Protein AF-A0A2I0VL45-F1 (afdb_monomer_lite)

Radius of gyration: 12.1 Å; chains: 1; bounding box: 29×24×28 Å

Sequence (89 aa):
MGWRADGGLWLLVRGGGLYLSKGTGINEEFEEVPVQSRGFGILDVGYRSKDEAWAAGGSGILLRTTNGGKTWARDKAADNIAANLYSVK

Structure (mmCIF, N/CA/C/O backbone):
data_AF-A0A2I0VL45-F1
#
_entry.id   AF-A0A2I0VL45-F1
#
loop_
_atom_site.group_PDB
_atom_site.id
_atom_site.type_symbol
_atom_site.label_atom_id
_atom_site.label_alt_id
_atom_site.label_comp_id
_atom_site.label_asym_id
_atom_site.label_entity_id
_atom_site.label_seq_id
_atom_site.pdbx_PDB_ins_code
_atom_site.Cartn_x
_atom_site.Cartn_y
_atom_site.Cartn_z
_atom_site.occupancy
_atom_site.B_iso_or_equiv
_atom_site.auth_seq_id
_atom_site.auth_comp_id
_atom_site.auth_asym_id
_atom_site.auth_atom_id
_atom_site.pdbx_PDB_model_num
ATOM 1 N N . MET A 1 1 ? -5.305 7.056 -2.319 1.00 92.62 1 MET A N 1
ATOM 2 C CA . MET A 1 1 ? -6.012 6.762 -1.057 1.00 92.62 1 MET A CA 1
ATOM 3 C C . MET A 1 1 ? -6.991 5.638 -1.315 1.00 92.62 1 MET A C 1
ATOM 5 O O . MET A 1 1 ? -7.401 5.478 -2.460 1.00 92.62 1 MET A O 1
ATOM 9 N N . GLY A 1 2 ? -7.388 4.912 -0.280 1.00 96.12 2 GLY A N 1
ATOM 10 C CA . GLY A 1 2 ? -8.361 3.833 -0.391 1.00 96.12 2 GLY A CA 1
ATOM 11 C C . GLY A 1 2 ? -8.696 3.246 0.972 1.00 96.12 2 GLY A C 1
ATOM 12 O O . GLY A 1 2 ? -8.323 3.805 2.004 1.00 96.12 2 GLY A O 1
ATOM 13 N N . TRP A 1 3 ? -9.407 2.123 0.966 1.00 97.06 3 TRP A N 1
ATOM 14 C CA . TRP A 1 3 ? -9.847 1.452 2.185 1.00 97.06 3 TRP A CA 1
ATOM 15 C C . TRP A 1 3 ? -8.858 0.375 2.626 1.00 97.06 3 TRP A C 1
ATOM 17 O O . TRP A 1 3 ? -8.327 -0.387 1.816 1.00 97.06 3 TRP A O 1
ATOM 27 N N . ARG A 1 4 ? -8.640 0.301 3.936 1.00 96.94 4 ARG A N 1
ATOM 28 C CA . ARG A 1 4 ? -8.072 -0.858 4.620 1.00 96.94 4 ARG A CA 1
ATOM 29 C C . ARG A 1 4 ? -9.159 -1.914 4.826 1.00 96.94 4 ARG A C 1
ATOM 31 O O . ARG A 1 4 ? -10.345 -1.597 4.898 1.00 96.94 4 ARG A O 1
ATOM 38 N N . ALA A 1 5 ? -8.758 -3.168 5.012 1.00 96.62 5 ALA A N 1
ATOM 39 C CA . ALA A 1 5 ? -9.694 -4.270 5.262 1.00 96.62 5 ALA A CA 1
ATOM 40 C C . ALA A 1 5 ? -10.431 -4.198 6.617 1.00 96.62 5 ALA A C 1
ATOM 42 O O . ALA A 1 5 ? -11.427 -4.894 6.813 1.00 96.62 5 ALA A O 1
ATOM 43 N N . ASP A 1 6 ? -9.962 -3.379 7.560 1.00 95.75 6 ASP A N 1
ATOM 44 C CA . ASP A 1 6 ? -10.648 -3.116 8.830 1.00 95.75 6 ASP A CA 1
ATOM 45 C C . ASP A 1 6 ? -11.690 -1.986 8.736 1.00 95.75 6 ASP A C 1
ATOM 47 O O . ASP A 1 6 ? -12.380 -1.715 9.714 1.00 95.75 6 ASP A O 1
ATOM 51 N N . GLY A 1 7 ? -11.817 -1.343 7.570 1.00 96.62 7 GLY A N 1
ATOM 52 C CA . GLY A 1 7 ? -12.704 -0.204 7.353 1.00 96.62 7 GLY A CA 1
ATOM 53 C C . GLY A 1 7 ? -12.075 1.154 7.671 1.00 96.62 7 GLY A C 1
ATOM 54 O O . GLY A 1 7 ? -12.790 2.148 7.650 1.00 96.62 7 GLY A O 1
ATOM 55 N N . GLY A 1 8 ? -10.776 1.233 7.975 1.00 97.06 8 GLY A N 1
ATOM 56 C CA . GLY A 1 8 ? -10.030 2.498 7.975 1.00 97.06 8 GLY A CA 1
ATOM 57 C C . GLY A 1 8 ? -9.552 2.907 6.582 1.00 97.06 8 GLY A C 1
ATOM 58 O O . GLY A 1 8 ? -9.774 2.203 5.598 1.00 97.06 8 GLY A O 1
ATOM 59 N N . LEU A 1 9 ? -8.858 4.037 6.493 1.00 97.94 9 LEU A N 1
ATOM 60 C CA . LEU A 1 9 ? -8.321 4.591 5.254 1.00 97.94 9 LEU A CA 1
ATOM 61 C C . LEU A 1 9 ? -6.799 4.457 5.190 1.00 97.94 9 LEU A C 1
ATOM 63 O O . LEU A 1 9 ? -6.098 4.501 6.203 1.00 97.94 9 LEU A O 1
ATOM 67 N N . TRP A 1 10 ? -6.283 4.342 3.971 1.00 97.62 10 TRP A N 1
ATOM 68 C CA . TRP A 1 10 ? -4.877 4.572 3.660 1.00 97.62 10 TRP A CA 1
ATOM 69 C C . TRP A 1 10 ? -4.733 5.763 2.713 1.00 97.62 10 TRP A C 1
ATOM 71 O O . TRP A 1 10 ? -5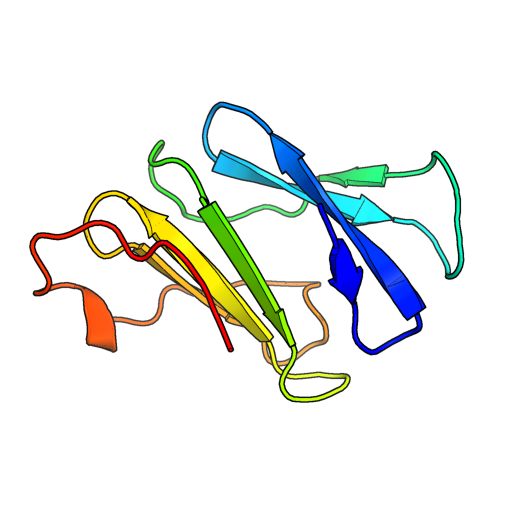.558 5.986 1.821 1.00 97.62 10 TRP A O 1
ATOM 81 N N . LEU A 1 11 ? -3.654 6.517 2.882 1.00 97.38 11 LEU A N 1
ATOM 82 C CA . LEU A 1 11 ? -3.292 7.670 2.070 1.00 97.38 11 LEU A CA 1
ATOM 83 C C . LEU A 1 11 ? -1.832 7.534 1.633 1.00 97.38 11 LEU A C 1
ATOM 85 O O . LEU A 1 11 ? -0.963 7.183 2.424 1.00 97.38 11 LEU A O 1
ATOM 89 N N . LEU A 1 12 ? -1.577 7.814 0.358 1.00 96.19 12 LEU A N 1
ATOM 90 C CA . LEU A 1 12 ? -0.230 7.883 -0.196 1.00 96.19 12 LEU A CA 1
ATOM 91 C C . LEU A 1 12 ? 0.087 9.338 -0.496 1.00 96.19 12 LEU A C 1
ATOM 93 O O . LEU A 1 12 ? -0.754 10.049 -1.050 1.00 96.19 12 LEU A O 1
ATOM 97 N N . VAL A 1 13 ? 1.296 9.762 -0.150 1.00 93.19 13 VAL A N 1
ATOM 98 C CA . VAL A 1 13 ? 1.786 11.118 -0.407 1.00 93.19 13 VAL A CA 1
ATOM 99 C C . VAL A 1 13 ? 3.037 11.087 -1.280 1.00 93.19 13 VAL A C 1
ATOM 101 O O . VAL A 1 13 ? 3.714 10.063 -1.433 1.00 93.19 13 VAL A O 1
ATOM 104 N N . ARG A 1 14 ? 3.364 12.237 -1.877 1.00 88.56 14 ARG A N 1
ATOM 105 C CA . ARG A 1 14 ? 4.592 12.397 -2.663 1.00 88.56 14 ARG A CA 1
ATOM 106 C C . ARG A 1 14 ? 5.813 12.023 -1.811 1.00 88.56 14 ARG A C 1
ATOM 108 O O . ARG A 1 14 ? 5.872 12.355 -0.636 1.00 88.56 14 ARG A O 1
ATOM 115 N N . GLY A 1 15 ? 6.793 11.357 -2.423 1.00 85.12 15 GLY A N 1
ATOM 116 C CA . GLY A 1 15 ? 8.003 10.892 -1.731 1.00 85.12 15 GLY A CA 1
ATOM 117 C C . GLY A 1 15 ? 7.897 9.477 -1.157 1.00 85.12 15 GLY A C 1
ATOM 118 O O . GLY A 1 15 ? 8.855 8.999 -0.561 1.00 85.12 15 GLY A O 1
ATOM 119 N N . GLY A 1 16 ? 6.768 8.789 -1.375 1.00 88.38 16 GLY A N 1
ATOM 120 C CA . GLY A 1 16 ? 6.585 7.402 -0.947 1.00 88.38 16 GLY A CA 1
ATOM 121 C C . GLY A 1 16 ? 6.124 7.259 0.501 1.00 88.38 16 GLY A C 1
ATOM 122 O O . GLY A 1 16 ? 6.299 6.186 1.072 1.00 88.38 16 GLY A O 1
ATOM 123 N N . GLY A 1 17 ? 5.549 8.315 1.081 1.00 93.06 17 GLY A N 1
ATOM 124 C CA . GLY A 1 17 ? 4.918 8.244 2.393 1.00 93.06 17 GLY A CA 1
ATOM 125 C C . GLY A 1 17 ? 3.608 7.461 2.327 1.00 93.06 17 GLY A C 1
ATOM 126 O O . GLY A 1 17 ? 2.790 7.674 1.424 1.00 93.06 17 GLY A O 1
ATOM 127 N N . LEU A 1 18 ? 3.420 6.565 3.292 1.00 96.31 18 LEU A N 1
ATOM 128 C CA . LEU A 1 18 ? 2.193 5.811 3.518 1.00 96.31 18 LEU A CA 1
ATOM 129 C C . LEU A 1 18 ? 1.620 6.231 4.867 1.00 96.31 18 LEU A C 1
ATOM 131 O O . LEU A 1 18 ? 2.295 6.131 5.883 1.00 96.31 18 LEU A O 1
ATOM 135 N N . TYR A 1 19 ? 0.370 6.667 4.867 1.00 97.25 19 TYR A N 1
ATOM 136 C CA . TYR A 1 19 ? -0.351 7.089 6.056 1.00 97.25 19 TYR A CA 1
ATOM 137 C C . TYR A 1 19 ? -1.577 6.210 6.247 1.00 97.25 19 TYR A C 1
ATOM 139 O O . TYR A 1 19 ? -2.270 5.888 5.279 1.00 97.25 19 TYR A O 1
ATOM 147 N N . LEU A 1 20 ? -1.865 5.843 7.491 1.00 97.38 20 LEU A N 1
ATOM 148 C CA . LEU A 1 20 ? -3.058 5.089 7.855 1.00 97.38 20 LEU A CA 1
ATOM 149 C C . LEU A 1 20 ? -3.929 5.911 8.803 1.00 97.38 20 LEU A C 1
ATOM 151 O O . LEU A 1 20 ? -3.409 6.587 9.689 1.00 97.38 20 LEU A O 1
ATOM 155 N N . SER A 1 21 ? -5.248 5.842 8.635 1.00 97.50 21 SER A N 1
ATOM 156 C CA . SER A 1 21 ? -6.168 6.539 9.531 1.00 97.50 21 SER A CA 1
ATOM 157 C C . SER A 1 21 ? -6.189 5.912 10.926 1.00 97.50 21 SER A C 1
ATOM 159 O O . SER A 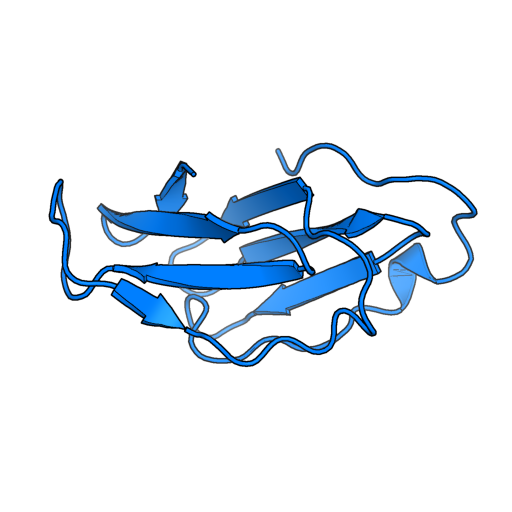1 21 ? -6.079 4.685 11.085 1.00 97.50 21 SER A O 1
ATOM 161 N N . LYS A 1 22 ? -6.434 6.737 11.942 1.00 95.69 22 LYS A N 1
ATOM 162 C CA . LYS A 1 22 ? -6.842 6.285 13.270 1.00 95.69 22 LYS A CA 1
ATOM 163 C C . LYS A 1 22 ? -8.290 5.814 13.206 1.00 95.69 22 LYS A C 1
ATOM 165 O O . LYS A 1 22 ? -9.151 6.478 12.637 1.00 95.69 22 LYS A O 1
ATOM 170 N N . GLY A 1 23 ? -8.565 4.640 13.765 1.00 93.62 23 GLY A N 1
ATOM 171 C CA . GLY A 1 23 ? -9.908 4.059 13.735 1.00 93.62 23 GLY A CA 1
ATOM 172 C C . GLY A 1 23 ? -10.399 3.707 12.325 1.00 93.62 23 GLY A C 1
ATOM 173 O O . GLY A 1 23 ? -9.606 3.418 11.427 1.00 93.62 23 GLY A O 1
ATOM 174 N N . THR A 1 24 ? -11.722 3.694 12.165 1.00 95.12 24 THR A N 1
ATOM 175 C CA . THR A 1 24 ? -12.431 3.275 10.945 1.00 95.12 24 THR A CA 1
ATOM 176 C C . THR A 1 24 ? -13.333 4.395 10.422 1.00 95.12 24 THR A C 1
ATOM 178 O O . THR A 1 24 ? -13.558 5.391 11.111 1.00 95.12 24 THR A O 1
ATOM 181 N N . GLY A 1 25 ? -13.854 4.231 9.207 1.00 95.50 25 GLY A N 1
ATOM 182 C CA . GLY A 1 25 ? -14.713 5.210 8.552 1.00 95.50 25 GLY A CA 1
ATOM 183 C C . GLY A 1 25 ? -13.942 6.385 7.952 1.00 95.50 25 GLY A C 1
ATOM 184 O O . GLY A 1 25 ? -12.718 6.370 7.840 1.00 95.50 25 GLY A O 1
ATOM 185 N N . ILE A 1 26 ? -14.691 7.402 7.530 1.00 95.44 26 ILE A N 1
ATOM 186 C CA . ILE A 1 26 ? -14.129 8.636 6.981 1.00 95.44 26 ILE A CA 1
ATOM 187 C C . ILE A 1 26 ? -13.703 9.525 8.149 1.00 95.44 26 ILE A C 1
ATOM 189 O O . ILE A 1 26 ? -14.544 9.931 8.949 1.00 95.44 26 ILE A O 1
ATOM 193 N N . ASN A 1 27 ? -12.408 9.817 8.245 1.00 93.75 27 ASN A N 1
ATOM 194 C CA . ASN A 1 27 ? -11.843 10.753 9.212 1.00 93.75 27 ASN A CA 1
ATOM 195 C C . ASN A 1 27 ? -10.552 11.391 8.667 1.00 93.75 27 ASN A C 1
ATOM 197 O O . ASN A 1 27 ? -10.055 10.997 7.610 1.00 93.75 27 ASN A O 1
ATOM 201 N N . GLU A 1 28 ? -10.036 12.387 9.388 1.00 95.31 28 GLU A N 1
ATOM 202 C CA . GLU A 1 28 ? -8.864 13.188 9.000 1.00 95.31 28 GLU A CA 1
ATOM 203 C C . GLU A 1 28 ? -7.629 12.907 9.874 1.00 95.3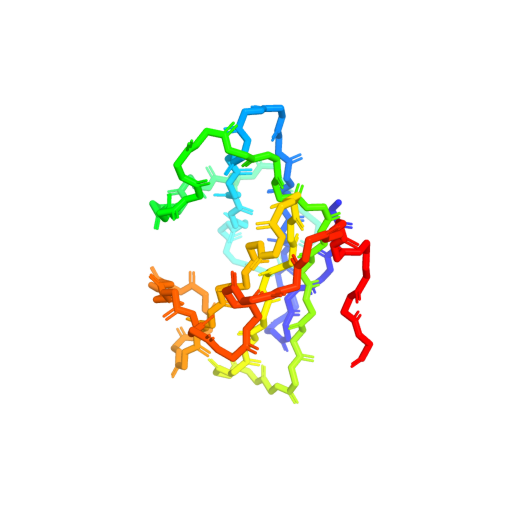1 28 GLU A C 1
ATOM 205 O O . GLU A 1 28 ? -6.591 13.553 9.734 1.00 95.31 28 GLU A O 1
ATOM 210 N N . GLU A 1 29 ? -7.715 11.933 10.780 1.00 97.44 29 GLU A N 1
ATOM 211 C CA . GLU A 1 29 ? -6.642 11.608 11.712 1.00 97.44 29 GLU A CA 1
ATOM 212 C C . GLU A 1 29 ? -5.744 10.525 11.119 1.00 97.44 29 GLU A C 1
ATOM 214 O O . GLU A 1 29 ? -6.095 9.348 11.127 1.00 97.44 29 GLU A O 1
ATOM 219 N N . PHE A 1 30 ? -4.565 10.903 10.627 1.00 97.19 30 PHE A N 1
ATOM 220 C CA . PHE A 1 30 ? -3.627 9.984 9.983 1.00 97.19 30 PHE A CA 1
ATOM 221 C C . PHE A 1 30 ? -2.297 9.886 10.732 1.00 97.19 30 PHE A C 1
ATOM 223 O O . PHE A 1 30 ? -1.786 10.875 11.253 1.00 97.19 30 PHE A O 1
ATOM 230 N N . GLU A 1 31 ? -1.706 8.692 10.728 1.00 97.00 31 GLU A N 1
ATOM 231 C CA . GLU A 1 31 ? -0.336 8.450 11.184 1.00 97.00 31 GLU A CA 1
ATOM 232 C C . GLU A 1 31 ? 0.515 7.927 10.032 1.00 97.00 31 GLU A C 1
ATOM 234 O O . GLU A 1 31 ? 0.084 7.055 9.272 1.00 97.00 31 GLU A O 1
ATOM 239 N N . GLU A 1 32 ? 1.730 8.461 9.906 1.00 95.31 32 GLU A N 1
ATOM 240 C CA . GLU A 1 32 ? 2.710 7.943 8.960 1.00 95.31 32 GLU A CA 1
ATOM 241 C C . GLU A 1 32 ? 3.191 6.569 9.414 1.00 95.31 32 GLU A C 1
ATOM 243 O O . GLU A 1 32 ? 3.580 6.373 10.567 1.00 95.31 32 GLU A O 1
ATOM 248 N N . VAL A 1 33 ? 3.209 5.624 8.483 1.00 95.31 33 VAL A N 1
ATOM 249 C CA . VAL A 1 33 ? 3.791 4.309 8.697 1.00 95.31 33 VAL A CA 1
ATOM 250 C C . VAL A 1 33 ? 5.166 4.273 8.041 1.00 95.31 33 VAL A C 1
ATOM 252 O O . VAL A 1 33 ? 5.275 4.517 6.835 1.00 95.31 33 VAL A O 1
ATOM 255 N N . PRO A 1 34 ? 6.227 3.922 8.789 1.00 92.38 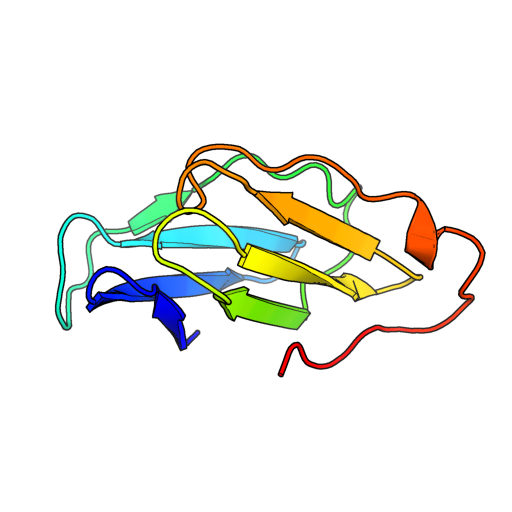34 PRO A N 1
ATOM 256 C CA . PRO A 1 34 ? 7.557 3.813 8.219 1.00 92.38 34 PRO A CA 1
ATOM 257 C C . PRO A 1 34 ? 7.594 2.685 7.182 1.00 92.38 34 PRO A C 1
ATOM 259 O O . PRO A 1 34 ? 7.361 1.513 7.488 1.00 92.38 34 PRO A O 1
ATOM 262 N N . VAL A 1 35 ? 7.929 3.050 5.946 1.00 92.81 35 VAL A N 1
ATOM 263 C CA . VAL A 1 35 ? 8.045 2.138 4.805 1.00 92.81 35 VAL A CA 1
ATOM 264 C C . VAL A 1 35 ? 9.403 2.302 4.132 1.00 92.81 35 VAL A C 1
ATOM 266 O O . VAL A 1 35 ? 9.883 3.408 3.894 1.00 92.81 35 VAL A O 1
ATOM 269 N N . GLN A 1 36 ? 10.049 1.187 3.792 1.00 87.12 36 GLN A N 1
ATOM 270 C CA . GLN A 1 36 ? 11.362 1.193 3.140 1.00 87.12 36 GLN A CA 1
ATOM 271 C C . GLN A 1 36 ? 11.233 1.305 1.612 1.00 87.12 36 GLN A C 1
ATOM 273 O O . GLN A 1 36 ? 11.671 0.427 0.870 1.00 87.12 36 GLN A O 1
ATOM 278 N N . SER A 1 37 ? 10.633 2.396 1.128 1.00 82.56 37 SER A N 1
ATOM 279 C CA . SER A 1 37 ? 10.451 2.658 -0.311 1.00 82.56 37 SER A CA 1
ATOM 280 C C . SER A 1 37 ? 11.723 3.152 -1.016 1.00 82.56 37 SER A C 1
ATOM 282 O O . SER A 1 37 ? 11.765 3.207 -2.241 1.00 82.56 37 SER A O 1
ATOM 284 N N . ARG A 1 38 ? 12.775 3.513 -0.261 1.00 83.00 38 ARG A N 1
ATOM 285 C CA . ARG A 1 38 ? 14.050 4.065 -0.771 1.00 83.00 38 ARG A CA 1
ATOM 286 C C . ARG A 1 38 ? 13.878 5.332 -1.626 1.00 83.00 38 ARG A C 1
ATOM 288 O O . ARG A 1 38 ? 14.674 5.578 -2.526 1.00 83.00 38 ARG A O 1
ATOM 295 N N . GLY A 1 39 ? 12.845 6.129 -1.347 1.00 82.00 39 GLY A N 1
ATOM 296 C CA . GLY A 1 39 ? 12.545 7.365 -2.077 1.00 82.00 39 GLY A CA 1
ATOM 297 C C . GLY A 1 39 ? 11.753 7.160 -3.372 1.00 82.00 39 GLY A C 1
ATOM 298 O O . GLY A 1 39 ? 11.405 8.140 -4.031 1.00 82.00 39 GLY A O 1
ATOM 299 N N . PHE A 1 40 ? 11.422 5.916 -3.733 1.00 89.25 40 PHE A N 1
ATOM 300 C CA . PHE A 1 40 ? 10.469 5.652 -4.805 1.00 89.25 40 PHE A CA 1
ATOM 301 C C . PHE A 1 40 ? 9.039 5.907 -4.324 1.00 89.25 40 PHE A C 1
ATOM 303 O O . PHE A 1 40 ? 8.673 5.609 -3.187 1.00 89.25 40 PHE A O 1
ATOM 310 N N . GLY A 1 41 ? 8.209 6.443 -5.218 1.00 93.94 41 GLY A N 1
ATOM 311 C CA . GLY A 1 41 ? 6.789 6.618 -4.945 1.00 93.94 41 GLY A CA 1
ATOM 312 C C . GLY A 1 41 ? 6.092 5.271 -4.762 1.00 93.94 41 GLY A C 1
ATOM 313 O O . GLY A 1 41 ? 6.294 4.352 -5.559 1.00 93.94 41 GLY A O 1
ATOM 314 N N . ILE A 1 42 ? 5.251 5.185 -3.734 1.00 96.38 42 ILE A N 1
ATOM 315 C CA . ILE A 1 42 ? 4.231 4.144 -3.620 1.00 96.38 42 ILE A CA 1
ATOM 316 C C . ILE A 1 42 ? 3.036 4.619 -4.444 1.00 96.38 42 ILE A C 1
ATOM 318 O O . ILE A 1 42 ? 2.654 5.789 -4.377 1.00 96.38 42 ILE A O 1
ATOM 322 N N . LEU A 1 43 ? 2.503 3.724 -5.262 1.00 96.75 43 LEU A N 1
ATOM 323 C CA . LEU A 1 43 ? 1.479 4.008 -6.258 1.00 96.75 43 LEU A CA 1
ATOM 324 C C . LEU A 1 43 ? 0.125 3.429 -5.853 1.00 96.75 43 LEU A C 1
ATOM 326 O O . LEU A 1 43 ? -0.891 4.060 -6.127 1.00 96.75 43 LEU A O 1
ATOM 330 N N . ASP A 1 44 ? 0.110 2.286 -5.162 1.00 97.81 44 ASP A N 1
ATOM 331 C CA . ASP A 1 44 ? -1.132 1.670 -4.699 1.00 97.81 44 ASP A CA 1
ATOM 332 C C . ASP A 1 44 ? -0.942 0.777 -3.467 1.00 97.81 44 ASP A C 1
ATOM 334 O O . ASP A 1 44 ? 0.169 0.315 -3.189 1.00 97.81 44 ASP A O 1
ATOM 338 N N . VAL A 1 45 ? -2.038 0.529 -2.745 1.00 98.00 45 VAL A N 1
ATOM 339 C CA . VAL A 1 45 ? -2.117 -0.400 -1.613 1.00 98.00 45 VAL A CA 1
ATOM 340 C C . VAL A 1 45 ? -3.378 -1.254 -1.730 1.00 98.00 45 VAL A C 1
ATOM 342 O O . VAL A 1 45 ? -4.487 -0.728 -1.781 1.00 98.00 45 VAL A O 1
ATOM 345 N N . GLY A 1 46 ? -3.215 -2.576 -1.682 1.00 97.94 46 GLY A N 1
ATOM 346 C CA . GLY A 1 46 ? -4.321 -3.533 -1.729 1.00 97.94 46 GLY A CA 1
ATOM 347 C C . GLY A 1 46 ? -4.280 -4.518 -0.568 1.00 97.94 46 GLY A C 1
ATOM 348 O O . GLY A 1 46 ? -3.228 -5.078 -0.254 1.00 97.94 46 GLY A O 1
ATOM 349 N N . TYR A 1 47 ? -5.433 -4.734 0.065 1.00 97.62 47 TYR A N 1
ATOM 350 C CA . TYR A 1 47 ? -5.604 -5.681 1.167 1.00 97.62 47 TYR A CA 1
ATOM 351 C C . TYR A 1 47 ? -6.227 -6.978 0.658 1.00 97.62 47 TYR A C 1
ATOM 353 O O . TYR A 1 47 ? -7.263 -6.957 0.001 1.00 97.62 47 TYR A O 1
ATOM 361 N N . ARG A 1 48 ? -5.631 -8.114 1.027 1.00 96.81 48 ARG A N 1
ATOM 362 C CA . ARG A 1 48 ? -6.186 -9.452 0.767 1.00 96.81 48 ARG A CA 1
ATOM 363 C C . ARG A 1 48 ? -6.940 -10.004 1.968 1.00 96.81 48 ARG A C 1
ATOM 365 O O . ARG A 1 48 ? -7.845 -10.818 1.812 1.00 96.81 48 ARG A O 1
ATOM 372 N N . SER A 1 49 ? -6.567 -9.573 3.168 1.00 97.00 49 SER A N 1
ATOM 373 C CA . SER A 1 49 ? -7.265 -9.881 4.413 1.00 97.00 49 SER A CA 1
ATOM 374 C C . SER A 1 49 ? -7.112 -8.723 5.403 1.00 97.00 49 SER A C 1
ATOM 376 O O . SER A 1 49 ? -6.504 -7.701 5.085 1.00 97.00 49 SER A O 1
ATOM 378 N N . LYS A 1 50 ? -7.656 -8.871 6.618 1.00 96.69 50 LYS A N 1
ATOM 379 C CA . LYS A 1 50 ? -7.461 -7.887 7.698 1.00 96.69 50 LYS A CA 1
ATOM 380 C C . LYS A 1 50 ? -5.997 -7.743 8.119 1.00 96.69 50 LYS A C 1
ATOM 382 O O . LYS A 1 50 ? -5.607 -6.668 8.560 1.00 96.69 50 LYS A O 1
ATOM 387 N N . ASP A 1 51 ? -5.204 -8.796 7.940 1.00 97.62 51 ASP A N 1
ATOM 388 C CA . ASP A 1 51 ? -3.804 -8.831 8.360 1.00 97.62 51 ASP A CA 1
ATOM 389 C C . ASP A 1 51 ? -2.835 -8.684 7.183 1.00 97.62 51 ASP A C 1
ATOM 391 O O . ASP A 1 51 ? -1.735 -8.164 7.353 1.00 97.62 51 ASP A O 1
ATOM 395 N N . GLU A 1 52 ? -3.227 -9.123 5.986 1.00 98.12 52 GLU A N 1
ATOM 396 C CA . GLU A 1 52 ? -2.342 -9.213 4.828 1.00 98.12 52 GLU A CA 1
ATOM 397 C C . GLU A 1 52 ? -2.669 -8.163 3.757 1.00 98.12 52 GLU A C 1
ATOM 399 O O . GLU A 1 52 ? -3.792 -8.104 3.245 1.00 98.12 52 GLU A O 1
ATOM 404 N N . ALA A 1 53 ? -1.661 -7.374 3.377 1.00 98.12 53 ALA A N 1
ATOM 405 C CA . ALA A 1 53 ? -1.753 -6.380 2.310 1.00 98.12 53 ALA A CA 1
ATOM 406 C C . ALA A 1 53 ? -0.412 -6.168 1.591 1.00 98.12 53 ALA A C 1
ATOM 408 O O . ALA A 1 53 ? 0.657 -6.502 2.117 1.00 98.12 53 ALA A O 1
ATOM 409 N N . TRP A 1 54 ? -0.480 -5.567 0.403 1.00 97.94 54 TRP A N 1
ATOM 410 C CA . TRP A 1 54 ? 0.671 -5.171 -0.405 1.00 97.94 54 TRP A CA 1
ATOM 411 C C . TRP A 1 54 ? 0.622 -3.692 -0.751 1.00 97.94 54 TRP A C 1
ATOM 413 O O . TRP A 1 54 ? -0.452 -3.141 -0.974 1.00 97.94 54 TRP A O 1
ATOM 423 N N . ALA A 1 55 ? 1.800 -3.081 -0.838 1.00 97.56 55 ALA A N 1
ATOM 424 C CA . ALA A 1 55 ? 1.997 -1.749 -1.379 1.00 97.56 55 ALA A CA 1
ATOM 425 C C . ALA A 1 55 ? 2.939 -1.853 -2.577 1.00 97.56 55 ALA A C 1
ATOM 427 O O . ALA A 1 55 ? 4.027 -2.427 -2.481 1.00 97.56 55 ALA A O 1
ATOM 428 N N . ALA A 1 56 ? 2.500 -1.318 -3.705 1.00 96.94 56 ALA A N 1
ATOM 429 C CA . ALA A 1 56 ? 3.188 -1.381 -4.982 1.00 96.94 56 ALA A CA 1
ATOM 430 C C . ALA A 1 56 ? 3.688 0.014 -5.363 1.00 96.94 56 ALA A C 1
ATOM 432 O O . ALA A 1 56 ? 3.024 1.012 -5.084 1.00 96.94 56 ALA A O 1
ATOM 433 N N . GLY A 1 57 ? 4.871 0.102 -5.967 1.00 95.50 57 GLY A N 1
ATOM 434 C CA . GLY A 1 57 ? 5.507 1.375 -6.277 1.00 95.50 57 GLY A CA 1
ATOM 435 C C . GLY A 1 57 ? 6.363 1.363 -7.535 1.00 95.50 57 GLY A C 1
ATOM 436 O O . GLY A 1 57 ? 6.345 0.431 -8.343 1.00 95.50 57 GLY A O 1
ATOM 437 N N . GLY A 1 58 ? 7.119 2.445 -7.709 1.00 94.69 58 GLY A N 1
ATOM 438 C CA . GLY A 1 58 ? 8.046 2.584 -8.829 1.00 94.69 58 GLY A CA 1
ATOM 439 C C . GLY A 1 58 ? 9.241 1.631 -8.741 1.00 94.69 58 GLY A C 1
ATOM 440 O O . GLY A 1 58 ? 9.618 1.211 -7.652 1.00 94.69 58 GLY A O 1
ATOM 441 N N . SER A 1 59 ? 9.862 1.322 -9.884 1.00 93.00 59 SER A N 1
ATOM 442 C CA . SER A 1 59 ? 11.104 0.525 -9.962 1.00 93.00 59 SER A CA 1
ATOM 443 C C . SER A 1 59 ? 11.035 -0.835 -9.238 1.00 93.00 59 SER A C 1
ATOM 445 O O . SER A 1 59 ? 11.955 -1.205 -8.503 1.00 93.00 59 SER A O 1
ATOM 447 N N . GLY A 1 60 ? 9.931 -1.563 -9.413 1.00 93.75 60 GLY A N 1
ATOM 448 C CA . GLY A 1 60 ? 9.727 -2.882 -8.813 1.00 93.75 60 GLY A CA 1
ATOM 449 C C . GLY A 1 60 ? 9.601 -2.868 -7.287 1.00 93.75 60 GLY A C 1
ATOM 450 O O . GLY A 1 60 ? 9.826 -3.891 -6.643 1.00 93.75 60 GLY A O 1
ATOM 451 N N . ILE A 1 61 ? 9.265 -1.728 -6.669 1.00 94.50 61 ILE A N 1
ATOM 452 C CA . ILE A 1 61 ? 8.986 -1.685 -5.230 1.00 94.50 61 ILE A CA 1
ATOM 453 C C . ILE A 1 61 ? 7.707 -2.461 -4.934 1.00 94.50 61 ILE A C 1
ATOM 455 O O . ILE A 1 61 ? 6.614 -2.085 -5.358 1.00 94.50 61 ILE A O 1
ATOM 459 N N . LEU A 1 62 ? 7.870 -3.526 -4.155 1.00 96.44 62 LEU A N 1
ATOM 460 C CA . LEU A 1 62 ? 6.792 -4.303 -3.574 1.00 96.44 62 LEU A CA 1
ATOM 461 C C . LEU A 1 62 ? 7.047 -4.434 -2.074 1.00 96.44 62 LEU A C 1
ATOM 463 O O . LEU A 1 62 ? 8.098 -4.912 -1.640 1.00 96.44 62 LEU A O 1
ATOM 467 N N . LEU A 1 63 ? 6.091 -3.978 -1.275 1.00 96.94 63 LEU A N 1
ATOM 468 C CA . LEU A 1 63 ? 6.095 -4.124 0.174 1.00 96.94 63 LEU A CA 1
ATOM 469 C C . LEU A 1 63 ? 4.923 -5.009 0.580 1.00 96.94 63 LEU A C 1
ATOM 471 O O . LEU A 1 63 ? 3.862 -4.958 -0.040 1.00 96.94 63 LEU A O 1
ATOM 475 N N . ARG A 1 64 ? 5.101 -5.781 1.646 1.00 97.69 64 ARG A N 1
ATOM 476 C CA . ARG A 1 64 ? 4.084 -6.655 2.222 1.00 97.69 64 ARG A CA 1
ATOM 477 C C . ARG A 1 64 ? 3.967 -6.411 3.716 1.00 97.69 64 ARG A C 1
ATOM 479 O O . ARG A 1 64 ? 4.967 -6.219 4.408 1.00 97.69 64 ARG A O 1
ATOM 486 N N . THR A 1 65 ? 2.742 -6.468 4.207 1.00 97.94 65 THR A N 1
ATOM 487 C CA . THR A 1 65 ? 2.423 -6.524 5.632 1.00 97.94 65 THR A CA 1
ATOM 488 C C . THR A 1 65 ? 1.677 -7.817 5.940 1.00 97.94 65 THR A C 1
ATOM 490 O O . THR A 1 65 ? 0.979 -8.363 5.084 1.00 97.94 65 THR A O 1
ATOM 493 N N . THR A 1 66 ? 1.839 -8.309 7.164 1.00 98.19 66 THR A N 1
ATOM 494 C CA . THR A 1 66 ? 1.101 -9.459 7.714 1.00 98.19 66 THR A CA 1
ATOM 495 C C . THR A 1 66 ? 0.485 -9.126 9.076 1.00 98.19 66 THR A C 1
ATOM 497 O O . THR A 1 66 ? 0.214 -10.021 9.872 1.00 98.19 66 THR A O 1
ATOM 500 N N . ASN A 1 67 ? 0.347 -7.834 9.391 1.00 97.06 67 ASN A N 1
ATOM 501 C CA . ASN A 1 67 ? -0.221 -7.334 10.642 1.00 97.06 67 ASN A CA 1
ATOM 502 C C . ASN A 1 67 ? -1.120 -6.101 10.433 1.00 97.06 67 ASN A C 1
ATOM 504 O O . ASN A 1 67 ? -1.162 -5.202 11.278 1.00 97.06 67 ASN A O 1
ATOM 508 N N . GLY A 1 68 ? -1.813 -6.049 9.293 1.00 95.38 68 GLY A N 1
ATOM 509 C CA . GLY A 1 68 ? -2.812 -5.025 8.980 1.00 95.38 68 GLY A CA 1
ATOM 510 C C . GLY A 1 68 ? -2.216 -3.661 8.635 1.00 95.38 68 GLY A C 1
ATOM 511 O O . GLY A 1 68 ? -2.865 -2.638 8.824 1.00 95.38 68 GLY A O 1
ATOM 512 N N . GLY A 1 69 ? -0.967 -3.629 8.164 1.00 95.88 69 GLY A N 1
ATOM 513 C CA . GLY A 1 69 ? -0.293 -2.400 7.747 1.00 95.88 69 GLY A CA 1
ATOM 514 C C . GLY A 1 69 ? 0.474 -1.686 8.854 1.00 95.88 69 GLY A C 1
ATOM 515 O O . GLY A 1 69 ? 1.006 -0.611 8.593 1.00 95.88 69 GLY A O 1
ATOM 516 N N . LYS A 1 70 ? 0.583 -2.269 10.057 1.00 94.00 70 LYS A N 1
ATOM 517 C CA . LYS A 1 70 ? 1.375 -1.697 11.162 1.00 94.00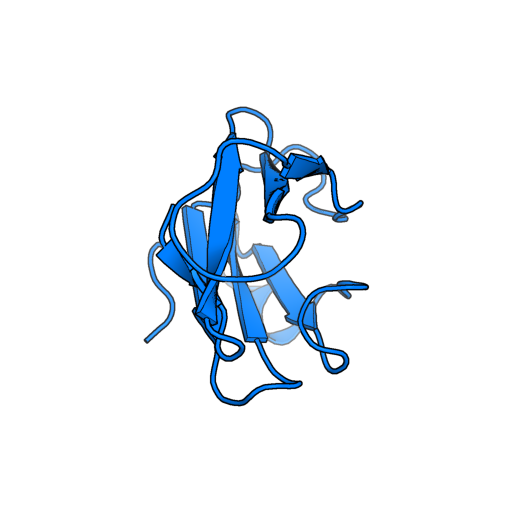 70 LYS A CA 1
ATOM 518 C C . LYS A 1 70 ? 2.869 -1.688 10.850 1.00 94.00 70 LYS A C 1
ATOM 520 O O . LYS A 1 70 ? 3.565 -0.738 11.190 1.00 94.00 70 LYS A O 1
ATOM 525 N N . THR A 1 71 ? 3.365 -2.745 10.208 1.00 96.38 71 THR A N 1
ATOM 526 C CA . THR A 1 71 ? 4.736 -2.805 9.689 1.00 96.38 71 THR A CA 1
ATOM 527 C C . THR A 1 71 ? 4.758 -3.378 8.279 1.00 96.38 71 THR A C 1
ATOM 529 O O . THR A 1 71 ? 3.918 -4.201 7.909 1.00 96.38 71 THR A O 1
ATOM 532 N N . TRP A 1 72 ? 5.741 -2.938 7.494 1.00 97.12 72 TRP A N 1
ATOM 533 C CA . TRP A 1 72 ? 5.909 -3.311 6.094 1.00 97.12 72 TRP A CA 1
ATOM 534 C C . TRP A 1 72 ? 7.325 -3.816 5.844 1.00 97.12 72 TRP A C 1
ATOM 536 O O . TRP A 1 72 ? 8.299 -3.194 6.266 1.00 97.12 72 TRP A O 1
ATOM 546 N N . ALA A 1 73 ? 7.437 -4.930 5.129 1.00 96.00 73 ALA A N 1
ATOM 547 C CA . ALA A 1 73 ? 8.702 -5.511 4.705 1.00 96.00 73 ALA A CA 1
ATOM 548 C C . ALA A 1 73 ? 8.775 -5.556 3.178 1.00 96.00 73 ALA A C 1
ATOM 550 O O . ALA A 1 73 ? 7.765 -5.766 2.509 1.00 96.00 73 ALA A O 1
ATOM 551 N N . ARG A 1 74 ? 9.973 -5.374 2.618 1.00 94.50 74 ARG A N 1
ATOM 552 C CA . ARG A 1 74 ? 10.183 -5.487 1.172 1.00 94.50 74 ARG A CA 1
ATOM 553 C C . ARG A 1 74 ? 10.051 -6.939 0.731 1.00 94.50 74 ARG A C 1
ATOM 555 O O . ARG A 1 74 ? 10.745 -7.810 1.255 1.00 94.50 74 ARG A O 1
ATOM 562 N N . ASP A 1 75 ? 9.203 -7.170 -0.260 1.00 95.12 75 ASP A N 1
ATOM 563 C CA . ASP A 1 75 ? 9.082 -8.454 -0.931 1.00 95.12 75 ASP A CA 1
ATOM 564 C C . ASP A 1 75 ? 9.977 -8.449 -2.174 1.00 95.12 75 ASP A C 1
ATOM 566 O O . ASP A 1 75 ? 9.793 -7.656 -3.097 1.00 95.12 75 ASP A O 1
ATOM 570 N N . LYS A 1 76 ? 10.979 -9.331 -2.182 1.00 93.62 76 LYS A N 1
ATOM 571 C CA . LYS A 1 76 ? 11.988 -9.398 -3.248 1.00 93.62 76 LYS A CA 1
ATOM 572 C C . LYS A 1 76 ? 11.460 -10.030 -4.535 1.00 93.62 76 LYS A C 1
ATOM 574 O O . LYS A 1 76 ? 12.188 -10.056 -5.524 1.00 93.62 76 LYS A O 1
ATOM 579 N N . ALA A 1 77 ? 10.221 -10.529 -4.552 1.00 94.38 77 ALA A N 1
ATOM 580 C CA . ALA A 1 77 ? 9.621 -11.125 -5.744 1.00 94.38 77 ALA A CA 1
ATOM 581 C C . ALA A 1 77 ? 9.594 -10.166 -6.950 1.00 94.38 77 ALA A C 1
ATOM 583 O O . ALA A 1 77 ? 9.632 -10.621 -8.092 1.00 94.38 77 ALA A O 1
ATOM 584 N N . ALA A 1 78 ? 9.572 -8.851 -6.705 1.00 93.06 78 ALA A N 1
ATOM 585 C CA . ALA A 1 78 ? 9.547 -7.826 -7.744 1.00 93.06 78 ALA A CA 1
ATOM 586 C C . ALA A 1 78 ? 10.902 -7.137 -8.002 1.00 93.06 78 ALA A C 1
ATOM 588 O O . ALA A 1 78 ? 10.979 -6.282 -8.881 1.00 93.06 78 ALA A O 1
ATOM 589 N N . ASP A 1 79 ? 11.982 -7.512 -7.304 1.00 90.00 79 ASP A N 1
ATOM 590 C CA . ASP A 1 79 ? 13.274 -6.802 -7.376 1.00 90.00 79 ASP A CA 1
ATOM 591 C C . ASP A 1 79 ? 13.885 -6.783 -8.788 1.00 90.00 79 ASP A C 1
ATOM 593 O O . ASP A 1 79 ? 14.583 -5.836 -9.143 1.00 90.00 79 ASP A O 1
ATOM 597 N N . ASN A 1 80 ? 13.605 -7.809 -9.598 1.00 93.12 80 ASN A N 1
ATOM 598 C CA . ASN A 1 80 ? 14.100 -7.925 -10.974 1.00 93.12 80 ASN A CA 1
ATOM 599 C C . ASN A 1 80 ? 13.133 -7.341 -12.020 1.00 93.12 80 ASN A C 1
ATOM 601 O O . ASN A 1 80 ? 13.377 -7.455 -13.221 1.00 93.12 80 ASN A O 1
ATOM 605 N N . ILE A 1 81 ? 12.024 -6.737 -11.588 1.00 93.88 81 ILE A N 1
ATOM 606 C CA . ILE A 1 81 ? 11.045 -6.124 -12.482 1.00 93.88 81 ILE A CA 1
ATOM 607 C C . ILE A 1 81 ? 11.431 -4.658 -12.681 1.00 93.88 81 ILE A C 1
ATOM 609 O O . ILE A 1 81 ? 11.169 -3.803 -11.838 1.00 93.88 81 ILE A O 1
ATOM 613 N N . ALA A 1 82 ? 12.023 -4.355 -13.836 1.00 92.38 82 ALA A N 1
ATOM 614 C CA . ALA A 1 82 ? 12.377 -2.995 -14.248 1.00 92.38 82 ALA A CA 1
ATOM 615 C C . ALA A 1 82 ? 11.148 -2.202 -14.742 1.00 92.38 82 ALA A C 1
ATOM 617 O O . ALA A 1 82 ? 11.129 -1.674 -15.852 1.00 92.38 82 ALA A O 1
ATOM 618 N N . ALA A 1 83 ? 10.092 -2.155 -13.931 1.00 94.31 83 ALA A N 1
ATOM 619 C CA . ALA A 1 83 ? 8.853 -1.453 -14.238 1.00 94.31 83 ALA A CA 1
ATOM 620 C C . ALA A 1 83 ? 8.213 -0.873 -12.974 1.00 94.31 83 ALA A C 1
ATOM 622 O O . ALA A 1 83 ? 8.551 -1.236 -11.848 1.00 94.31 83 ALA A O 1
ATOM 623 N N . ASN A 1 84 ? 7.260 0.031 -13.166 1.00 96.06 84 ASN A N 1
ATOM 624 C CA . ASN A 1 84 ? 6.403 0.493 -12.084 1.00 96.06 84 ASN A CA 1
ATOM 625 C C . ASN A 1 84 ? 5.262 -0.505 -11.872 1.00 96.06 84 ASN A C 1
ATOM 627 O O . ASN A 1 84 ? 4.668 -0.991 -12.836 1.00 96.06 84 ASN A O 1
ATOM 631 N N . LEU A 1 85 ? 4.931 -0.769 -10.613 1.00 96.38 85 LEU A N 1
ATOM 632 C CA . LEU A 1 85 ? 3.775 -1.568 -10.232 1.00 96.38 85 LEU A CA 1
ATOM 633 C C . LEU A 1 85 ? 2.6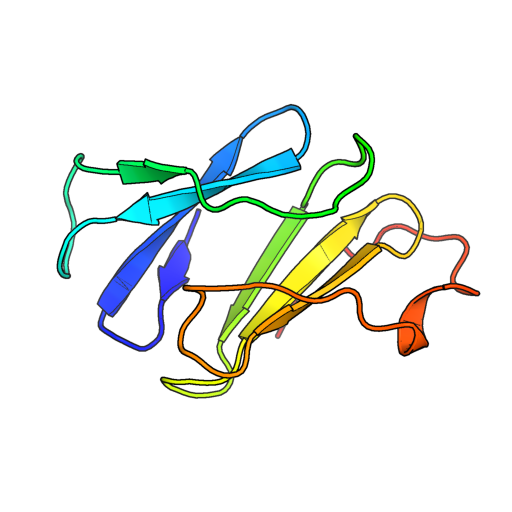41 -0.612 -9.852 1.00 96.38 85 LEU A C 1
ATOM 635 O O . LEU A 1 85 ? 2.662 -0.003 -8.786 1.00 96.38 85 LEU A O 1
ATOM 639 N N . TYR A 1 86 ? 1.688 -0.425 -10.765 1.00 96.56 86 TYR A N 1
ATOM 640 C CA . TYR A 1 86 ? 0.697 0.652 -10.662 1.00 96.56 86 TYR A CA 1
ATOM 641 C C . TYR A 1 86 ? -0.528 0.333 -9.805 1.00 96.56 86 TYR A C 1
ATOM 643 O O . TYR A 1 86 ? -1.160 1.265 -9.325 1.00 96.56 86 TYR A O 1
ATOM 651 N N . SER A 1 87 ? -0.897 -0.941 -9.656 1.00 95.94 87 SER A N 1
ATOM 652 C CA . SER A 1 87 ? -2.112 -1.326 -8.932 1.00 95.94 87 SER A CA 1
ATOM 653 C C . SER A 1 87 ? -1.986 -2.688 -8.264 1.00 95.94 87 SER A C 1
ATOM 655 O O . SER A 1 87 ? -1.426 -3.608 -8.868 1.00 95.94 87 SER A O 1
ATOM 657 N N . VAL A 1 88 ? -2.592 -2.839 -7.090 1.00 95.50 88 VAL A N 1
ATOM 658 C CA . VAL A 1 88 ? -2.806 -4.113 -6.395 1.00 95.50 88 VAL A CA 1
ATOM 659 C C . VAL A 1 88 ? -4.295 -4.459 -6.498 1.00 95.50 88 VAL A C 1
ATOM 661 O O . VAL A 1 88 ? -5.143 -3.608 -6.248 1.00 95.50 88 VAL A O 1
ATOM 664 N N . LYS A 1 89 ? -4.622 -5.689 -6.907 1.00 87.12 89 LYS A N 1
ATOM 665 C CA . LYS A 1 89 ? -6.004 -6.157 -7.103 1.00 87.12 89 LYS A CA 1
ATOM 666 C C . LYS A 1 89 ? -6.338 -7.320 -6.187 1.00 87.12 89 LYS A C 1
ATOM 668 O O . LYS A 1 89 ? -5.418 -8.129 -5.933 1.00 87.12 89 LYS A O 1
#

InterPro domains:
  IPR028203 Photosynthesis system II assembly factor Ycf48/Hcf136-like domain [PF14870] (1-89)

Organism: NCBI:txid906689

pLDDT: mean 94.81, std 3.52, range [82.0, 98.19]

Secondary structure (DSSP, 8-state):
-EE-TTS-EEEEETTTEEEEESSSSS-S-EEEEP---TTPPEEEEEESSSS-EEEEESTT-EEEESSTTSS-EE-GGGTT--S------

Foldseek 3Di:
DQAFQQQWDWDFDQQAWIWTADDHDDDDHIDTADDPCVRWGFQEKDAPHQQWIWTWTFQQFIWIGRGNRNHIDTDCPRNPPRGGDHYDD